Protein AF-X6LBW5-F1 (afdb_monomer_lite)

Organism: Reticulomyxa filosa (NCBI:txid46433)

pLDDT: mean 73.07, std 21.51, range [31.48, 97.31]

Sequence (150 aa):
SWSQQNFLSSKKLHKKKTQKLIPLHHLLKKLRTKRKKLSKMEEEKSKDNAKLNSKSITEQQTCFDKNWILQSNKQASIRDVICLICKQVANNPMEIDCPQHKHMDESLIVGENCLNQFLGQNPNSCPIEPHDNCLYSQSRMAKRYINELD

Foldseek 3Di:
DDDDDDDDDDDDDDDDDDDPDDDPVVVVVVVVVVVVVVVVVVPPPDDPDPDPDPPDPVPVDAADAQVVLVVPDPPVLQQLQQALQPRHGADQKKFKDDPVCPPPPHRRIHHPVSVVVCCVVPPQQDSVGRHHDIDIDGDPPSVVSVVVSD

Structure (mmCIF, N/CA/C/O backbone):
data_AF-X6LBW5-F1
#
_entry.id   AF-X6LBW5-F1
#
loop_
_atom_site.group_PDB
_atom_site.id
_atom_site.type_symbol
_atom_site.label_atom_id
_atom_site.label_alt_id
_atom_site.label_comp_id
_atom_site.label_asym_id
_atom_site.label_entity_id
_atom_site.label_seq_id
_atom_site.pdbx_PDB_ins_code
_atom_site.Cartn_x
_atom_site.Cartn_y
_atom_site.Cartn_z
_atom_site.occupancy
_atom_site.B_iso_or_equiv
_atom_site.auth_seq_id
_atom_site.auth_comp_id
_atom_site.auth_asym_id
_atom_site.auth_atom_id
_atom_site.pdbx_PDB_model_num
ATOM 1 N N . SER A 1 1 ? -76.132 37.352 64.818 1.00 41.66 1 SER A N 1
ATOM 2 C CA . SER A 1 1 ? -75.720 37.655 63.437 1.00 41.66 1 SER A CA 1
ATOM 3 C C . SER A 1 1 ? -74.796 38.857 63.504 1.00 41.66 1 SER A C 1
ATOM 5 O O . SER A 1 1 ? -75.278 39.961 63.714 1.00 41.66 1 SER A O 1
ATOM 7 N N . TRP A 1 2 ? -73.485 38.614 63.574 1.00 31.48 2 TRP A N 1
ATOM 8 C CA . TRP A 1 2 ? -72.468 39.632 63.859 1.00 31.48 2 TRP A CA 1
ATOM 9 C C . TRP A 1 2 ? -71.894 40.210 62.567 1.00 31.48 2 TRP A C 1
ATOM 11 O O . TRP A 1 2 ? -71.666 39.499 61.591 1.00 31.48 2 TRP A O 1
ATOM 21 N N . SER A 1 3 ? -71.694 41.518 62.612 1.00 36.59 3 SER A N 1
ATOM 22 C CA . SER A 1 3 ? -71.224 42.392 61.551 1.00 36.59 3 SER A CA 1
ATOM 23 C C . SER A 1 3 ? -69.695 42.396 61.406 1.00 36.59 3 SER A C 1
ATOM 25 O O . SER A 1 3 ? -68.978 42.120 62.362 1.00 36.59 3 SER A O 1
ATOM 27 N N . GLN A 1 4 ? -69.262 42.892 60.237 1.00 39.91 4 GLN A N 1
ATOM 28 C CA . GLN A 1 4 ? -67.965 43.511 59.902 1.00 39.91 4 GLN A CA 1
ATOM 29 C C . GLN A 1 4 ? -66.744 42.594 59.701 1.00 39.91 4 GLN A C 1
ATOM 31 O O . GLN A 1 4 ? -66.297 41.930 60.624 1.00 39.91 4 GLN A O 1
ATOM 36 N N . GLN A 1 5 ? -66.089 42.710 58.533 1.00 41.94 5 GLN A N 1
ATOM 37 C CA . GLN A 1 5 ? -64.801 43.422 58.413 1.00 41.94 5 GLN A CA 1
ATOM 38 C C . GLN A 1 5 ? -64.267 43.491 56.969 1.00 41.94 5 GLN A C 1
ATOM 40 O O . GLN A 1 5 ? -64.479 42.612 56.139 1.00 41.94 5 GLN A O 1
ATOM 45 N N . ASN A 1 6 ? -63.580 44.606 56.715 1.00 40.72 6 ASN A N 1
ATOM 46 C CA . ASN A 1 6 ? -62.873 45.019 55.504 1.00 40.72 6 ASN A CA 1
ATOM 47 C C . ASN A 1 6 ? -61.814 44.015 55.018 1.00 40.72 6 ASN A C 1
ATOM 49 O O . ASN A 1 6 ? -61.114 43.436 55.842 1.00 40.72 6 ASN A O 1
ATOM 53 N N . PHE A 1 7 ? -61.538 43.980 53.706 1.00 34.91 7 PHE A N 1
ATOM 54 C CA . PHE A 1 7 ? -60.169 43.737 53.230 1.00 34.91 7 PHE A CA 1
ATOM 55 C C . PHE A 1 7 ? -59.904 44.356 51.845 1.00 34.91 7 PHE A C 1
ATOM 57 O O . PHE A 1 7 ? -60.537 44.023 50.846 1.00 34.91 7 PHE A O 1
ATOM 64 N N . LEU A 1 8 ? -58.934 45.271 51.801 1.00 39.62 8 LEU A N 1
ATOM 65 C CA . LEU A 1 8 ? -58.280 45.773 50.593 1.00 39.62 8 LEU A CA 1
ATOM 66 C C . LEU A 1 8 ? -57.460 44.646 49.947 1.00 39.62 8 LEU A C 1
ATOM 68 O O . LEU A 1 8 ? -56.649 44.032 50.636 1.00 39.62 8 LEU A O 1
ATOM 72 N N . SER A 1 9 ? -57.532 44.449 48.625 1.00 35.94 9 SER A N 1
ATOM 73 C CA . SER A 1 9 ? -56.357 43.937 47.902 1.00 35.94 9 SER A CA 1
ATOM 74 C C . SER A 1 9 ? -56.357 44.226 46.397 1.00 35.94 9 SER A C 1
ATOM 76 O O . SER A 1 9 ? -57.087 43.642 45.606 1.00 35.94 9 SER A O 1
ATOM 78 N N . SER A 1 10 ? -55.466 45.150 46.040 1.00 39.28 10 SER A N 1
ATOM 79 C CA . SER A 1 10 ? -54.471 45.042 44.968 1.00 39.28 10 SER A CA 1
ATOM 80 C C . SER A 1 10 ? -54.893 44.593 43.562 1.00 39.28 10 SER A C 1
ATOM 82 O O . SER A 1 10 ? -54.870 43.419 43.203 1.00 39.28 10 SER A O 1
ATOM 84 N N . LYS A 1 11 ? -54.991 45.595 42.678 1.00 47.00 11 LYS A N 1
ATOM 85 C CA . LYS A 1 11 ? -54.637 45.472 41.257 1.00 47.00 11 LYS A CA 1
ATOM 86 C C . LYS A 1 11 ? -53.181 44.983 41.136 1.00 47.00 11 LYS A C 1
ATOM 88 O O . LYS A 1 11 ? -52.264 45.702 41.531 1.00 47.00 11 LYS A O 1
ATOM 93 N N . LYS A 1 12 ? -52.942 43.801 40.558 1.00 46.09 12 LYS A N 1
ATOM 94 C CA . LYS A 1 12 ? -51.612 43.376 40.080 1.00 46.09 12 LYS A CA 1
ATOM 95 C C . LYS A 1 12 ? -51.651 43.185 38.567 1.00 46.09 12 LYS A C 1
ATOM 97 O O . LYS A 1 12 ? -52.143 42.191 38.048 1.00 46.09 12 LYS A O 1
ATOM 102 N N . LEU A 1 13 ? -51.115 44.181 37.868 1.00 44.34 13 LEU A N 1
ATOM 103 C CA . LEU A 1 13 ? -50.839 44.158 36.438 1.00 44.34 13 LEU A CA 1
ATOM 104 C C . LEU A 1 13 ? -49.634 43.233 36.187 1.00 44.34 13 LEU A C 1
ATOM 106 O O . LEU A 1 13 ? -48.522 43.521 36.634 1.00 44.34 13 LEU A O 1
ATOM 110 N N . HIS A 1 14 ? -49.840 42.116 35.487 1.00 44.12 14 HIS A N 1
ATOM 111 C CA . HIS A 1 14 ? -48.763 41.210 35.081 1.00 44.12 14 HIS A CA 1
ATOM 112 C C . HIS A 1 14 ? -47.826 41.902 34.076 1.00 44.12 14 HIS A C 1
ATOM 114 O O . HIS A 1 14 ? -48.129 42.034 32.891 1.00 44.12 14 HIS A O 1
ATOM 120 N N . LYS A 1 15 ? -46.650 42.331 34.546 1.00 47.06 15 LYS A N 1
ATOM 121 C CA . LYS A 1 15 ? -45.573 42.877 33.710 1.00 47.06 15 LYS A CA 1
ATOM 122 C C . LYS A 1 15 ? -44.811 41.708 33.068 1.00 47.06 15 LYS A C 1
ATOM 124 O O . LYS A 1 15 ? -43.991 41.066 33.722 1.00 47.06 15 LYS A O 1
ATOM 129 N N . LYS A 1 16 ? -45.098 41.402 31.797 1.00 52.19 16 LYS A N 1
ATOM 130 C CA . LYS A 1 16 ? -44.334 40.428 30.992 1.00 52.19 16 LYS A CA 1
ATOM 131 C C . LYS A 1 16 ? -42.862 40.871 30.928 1.00 52.19 16 LYS A C 1
ATOM 133 O O . LYS A 1 16 ? -42.561 41.936 30.394 1.00 52.19 16 LYS A O 1
ATOM 138 N N . LYS A 1 17 ? -41.938 40.073 31.479 1.00 46.69 17 LYS A N 1
ATOM 139 C CA . LYS A 1 17 ? -40.487 40.262 31.299 1.00 46.69 17 LYS A CA 1
ATOM 140 C C . LYS A 1 17 ? -40.121 39.859 29.869 1.00 46.69 17 LYS A C 1
ATOM 142 O O . LYS A 1 17 ? -40.015 38.678 29.568 1.00 46.69 17 LYS A O 1
ATOM 147 N N . THR A 1 18 ? -39.912 40.834 28.993 1.00 46.94 18 THR A N 1
ATOM 148 C CA . THR A 1 18 ? -39.266 40.614 27.695 1.00 46.94 18 THR A CA 1
ATOM 149 C C . THR A 1 18 ? -37.778 40.347 27.924 1.00 46.94 18 THR A C 1
ATOM 151 O O . THR A 1 18 ? -37.061 41.223 28.416 1.00 46.94 18 THR A O 1
ATOM 154 N N . GLN A 1 19 ? -37.304 39.146 27.590 1.00 54.25 19 GLN A N 1
ATOM 155 C CA . GLN A 1 19 ? -35.871 38.861 27.502 1.00 54.25 19 GLN A CA 1
ATOM 156 C C . GLN A 1 19 ? -35.279 39.738 26.392 1.00 54.25 19 GLN A C 1
ATOM 158 O O . GLN A 1 19 ? -35.691 39.658 25.237 1.00 54.25 19 GLN A O 1
ATOM 163 N N . LYS A 1 20 ? -34.343 40.624 26.750 1.00 57.16 20 LYS A N 1
ATOM 164 C CA . LYS A 1 20 ? -33.607 41.433 25.774 1.00 57.16 20 LYS A CA 1
ATOM 165 C C . LYS A 1 20 ? -32.712 40.497 24.957 1.00 57.16 20 LYS A C 1
ATOM 167 O O . LYS A 1 20 ? -31.689 40.037 25.457 1.00 57.16 20 LYS A O 1
ATOM 172 N N . LEU A 1 21 ? -33.106 40.222 23.716 1.00 52.38 21 LEU A N 1
ATOM 173 C CA . LEU A 1 21 ? -32.264 39.566 22.717 1.00 52.38 21 LEU A CA 1
ATOM 174 C C . LEU A 1 21 ? -31.026 40.440 22.477 1.00 52.38 21 LEU A C 1
ATOM 176 O O . LEU A 1 21 ? -31.137 41.599 22.076 1.00 52.38 21 LEU A O 1
ATOM 180 N N . ILE A 1 22 ? -29.842 39.906 22.777 1.00 57.31 22 ILE A N 1
ATOM 181 C CA . ILE A 1 22 ? -28.573 40.600 22.540 1.00 57.31 22 ILE A CA 1
ATOM 182 C C . ILE A 1 22 ? -28.321 40.598 21.023 1.00 57.31 22 ILE A C 1
ATOM 184 O O . ILE A 1 22 ? -28.302 39.520 20.428 1.00 57.31 22 ILE A O 1
ATOM 188 N N . PRO A 1 23 ? -28.100 41.760 20.379 1.00 58.28 23 PRO A N 1
ATOM 189 C CA . PRO A 1 23 ? -27.861 41.821 18.940 1.00 58.28 23 PRO A CA 1
ATOM 190 C C . PRO A 1 23 ? -26.641 40.986 18.526 1.00 58.28 23 PRO A C 1
ATOM 192 O O . PRO A 1 23 ? -25.565 41.119 19.115 1.00 58.28 23 PRO A O 1
ATOM 195 N N . LEU A 1 24 ? -26.787 40.175 17.473 1.00 52.03 24 LEU A N 1
ATOM 196 C CA . LEU A 1 24 ? -25.764 39.256 16.943 1.00 52.03 24 LEU A CA 1
ATOM 197 C C . LEU A 1 24 ? -24.410 39.950 16.681 1.00 52.03 24 LEU A C 1
ATOM 199 O O . LEU A 1 24 ? -23.339 39.389 16.912 1.00 52.03 24 LEU A O 1
ATOM 203 N N . HIS A 1 25 ? -24.445 41.227 16.297 1.00 56.31 25 HIS A N 1
ATOM 204 C CA . HIS A 1 25 ? -23.260 42.057 16.088 1.00 56.31 25 HIS A CA 1
ATOM 205 C C . HIS A 1 25 ? -22.396 42.235 17.358 1.00 56.31 25 HIS A C 1
ATOM 207 O O . HIS A 1 25 ? -21.170 42.337 17.273 1.00 56.31 25 HIS A O 1
ATOM 213 N N . HIS A 1 26 ? -23.000 42.217 18.552 1.00 60.06 26 HIS A N 1
ATOM 214 C CA . HIS A 1 26 ? -22.276 42.320 19.822 1.00 60.06 26 HIS A CA 1
ATOM 215 C C . HIS A 1 26 ? -21.539 41.014 20.180 1.00 60.06 26 HIS A C 1
ATOM 217 O O . HIS A 1 26 ? -20.443 41.052 20.744 1.0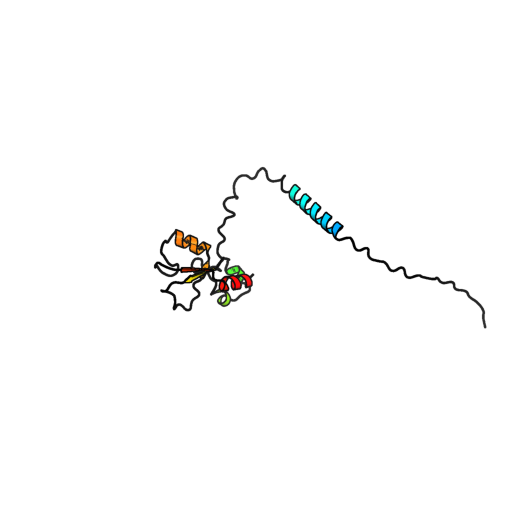0 60.06 26 HIS A O 1
ATOM 223 N N . LEU A 1 27 ? -22.091 39.859 19.788 1.00 54.28 27 LEU A N 1
ATOM 224 C CA . LEU A 1 27 ? -21.450 38.545 19.933 1.00 54.28 27 LEU A CA 1
ATOM 225 C C . LEU A 1 27 ? -20.241 38.400 18.994 1.00 54.28 27 LEU A C 1
ATOM 227 O O . LEU A 1 27 ? -19.167 37.986 19.431 1.00 54.28 27 LEU A O 1
ATOM 231 N N . LEU A 1 28 ? -20.369 38.838 17.737 1.00 55.12 28 LEU A N 1
ATOM 232 C CA . LEU A 1 28 ? -19.283 38.775 16.748 1.00 55.12 28 LEU A CA 1
ATOM 233 C C . LEU A 1 28 ? -18.083 39.663 17.122 1.00 55.12 28 LEU A C 1
ATOM 235 O O . LEU A 1 28 ? -16.931 39.249 16.965 1.00 55.12 28 LEU A O 1
ATOM 239 N N . LYS A 1 29 ? -18.325 40.852 17.695 1.00 56.66 29 LYS A N 1
ATOM 240 C CA . LYS A 1 29 ? -17.246 41.715 18.209 1.00 56.66 29 LYS A CA 1
ATOM 241 C C . LYS A 1 29 ? -16.460 41.061 19.351 1.00 56.66 29 LYS A C 1
ATOM 243 O O . LYS A 1 29 ? -15.235 41.172 19.363 1.00 56.66 29 LYS A O 1
ATOM 248 N N . LYS A 1 30 ? -17.126 40.341 20.267 1.00 58.44 30 LYS A N 1
ATOM 249 C CA . LYS A 1 30 ? -16.455 39.611 21.363 1.00 58.44 30 LYS A CA 1
ATOM 250 C C . LYS A 1 30 ? -15.561 38.477 20.857 1.00 58.44 30 LYS A C 1
ATOM 252 O O . LYS A 1 30 ? -14.474 38.275 21.391 1.00 58.44 30 LYS A O 1
ATOM 257 N N . LEU A 1 31 ? -15.983 37.753 19.819 1.00 55.81 31 LEU A N 1
ATOM 258 C CA . LEU A 1 31 ? -15.175 36.670 19.245 1.00 55.81 31 LEU A CA 1
ATOM 259 C C . LEU A 1 31 ? -13.917 37.207 18.545 1.00 55.81 31 LEU A C 1
ATOM 261 O O . LEU A 1 31 ? -12.834 36.638 18.692 1.00 55.81 31 LEU A O 1
ATOM 265 N N . ARG A 1 32 ? -14.024 38.348 17.850 1.00 55.66 32 ARG A N 1
ATOM 266 C CA . ARG A 1 32 ? -12.893 38.970 17.142 1.00 55.66 32 ARG A CA 1
ATOM 267 C C . ARG A 1 32 ? -11.823 39.519 18.094 1.00 55.66 32 ARG A C 1
ATOM 269 O O . ARG A 1 32 ? -10.634 39.365 17.825 1.00 55.66 32 ARG A O 1
ATOM 276 N N . THR A 1 33 ? -12.219 40.112 19.222 1.00 52.84 33 THR A N 1
ATOM 277 C CA . THR A 1 33 ? -11.267 40.604 20.236 1.00 52.84 33 THR A CA 1
ATOM 278 C C . THR A 1 33 ? -10.613 39.470 21.022 1.00 52.84 33 THR A C 1
ATOM 280 O O . THR A 1 33 ? -9.423 39.559 21.317 1.00 52.84 33 THR A O 1
ATOM 283 N N . LYS A 1 34 ? -11.336 38.372 21.289 1.00 53.09 34 LYS A N 1
ATOM 284 C CA . LYS A 1 34 ? -10.767 37.167 21.916 1.00 53.09 34 LYS A CA 1
ATOM 285 C C . LYS A 1 34 ? -9.683 36.530 21.035 1.00 53.09 34 LYS A C 1
ATOM 287 O O . LYS A 1 34 ? -8.615 36.205 21.541 1.00 53.09 34 LYS A O 1
ATOM 292 N N . ARG A 1 35 ? -9.907 36.454 19.714 1.00 54.75 35 ARG A N 1
ATOM 293 C CA . ARG A 1 35 ? -8.932 35.917 18.742 1.00 54.75 35 ARG A CA 1
ATOM 294 C C . ARG A 1 35 ? -7.656 36.767 18.653 1.00 54.75 35 ARG A C 1
ATOM 296 O O . ARG A 1 35 ? -6.565 36.215 18.656 1.00 54.75 35 ARG A O 1
ATOM 303 N N . LYS A 1 36 ? -7.785 38.101 18.677 1.00 52.69 36 LYS A N 1
ATOM 304 C CA . LYS A 1 36 ? -6.638 39.034 18.669 1.00 52.69 36 LYS A CA 1
ATOM 305 C C . LYS A 1 36 ? -5.829 39.020 19.976 1.00 52.69 36 LYS A C 1
ATOM 307 O O . LYS A 1 36 ? -4.664 39.399 19.979 1.00 52.69 36 LYS A O 1
ATOM 312 N N . LYS A 1 37 ? -6.443 38.616 21.095 1.00 53.53 37 LYS A N 1
ATOM 313 C CA . LYS A 1 37 ? -5.761 38.502 22.394 1.00 53.53 37 LYS A CA 1
ATOM 314 C C . LYS A 1 37 ? -4.978 37.190 22.524 1.00 53.53 37 LYS A C 1
ATOM 316 O O . LYS A 1 37 ? -3.959 37.185 23.200 1.00 53.53 37 LYS A O 1
ATOM 321 N N . LEU A 1 38 ? -5.425 36.124 21.851 1.00 48.72 38 LEU A N 1
ATOM 322 C CA . LEU A 1 38 ? -4.736 34.831 21.825 1.00 48.72 38 LEU A CA 1
ATOM 323 C C . LEU A 1 38 ? -3.463 34.887 20.964 1.00 48.72 38 LEU A C 1
ATOM 325 O O . LEU A 1 38 ? -2.407 34.486 21.430 1.00 48.72 38 LEU A O 1
ATOM 329 N N . SER A 1 39 ? -3.519 35.543 19.798 1.00 44.34 39 SER A N 1
ATOM 330 C CA . SER A 1 39 ? -2.344 35.707 18.926 1.00 44.34 39 SER A CA 1
ATOM 331 C C . SER A 1 39 ? -1.254 36.630 19.490 1.00 44.34 39 SER A C 1
ATOM 333 O O . SER A 1 39 ? -0.163 36.676 18.944 1.00 44.34 39 SER A O 1
ATOM 335 N N . LYS A 1 40 ? -1.539 37.408 20.547 1.00 44.59 40 LYS A N 1
ATOM 336 C CA . LYS A 1 40 ? -0.576 38.342 21.164 1.00 44.59 40 LYS A CA 1
ATOM 337 C C . LYS A 1 40 ? 0.158 37.740 22.375 1.00 44.59 40 LYS A C 1
ATOM 339 O O . LYS A 1 40 ? 1.053 38.376 22.910 1.00 44.59 40 LYS A O 1
ATOM 344 N N . MET A 1 41 ? -0.225 36.542 22.828 1.00 45.06 41 MET A N 1
ATOM 345 C CA . MET A 1 41 ? 0.396 35.863 23.978 1.00 45.06 41 MET A CA 1
ATOM 346 C C . MET A 1 41 ? 1.377 34.752 23.557 1.00 45.06 41 MET A C 1
ATOM 348 O O . MET A 1 41 ? 2.167 34.299 24.378 1.00 45.06 41 MET A O 1
ATOM 352 N N . GLU A 1 42 ? 1.360 34.343 22.285 1.00 45.56 42 GLU A N 1
ATOM 353 C CA . GLU A 1 42 ? 2.231 33.290 21.736 1.00 45.56 42 GLU A CA 1
ATOM 354 C C . GLU A 1 42 ? 3.610 33.813 21.277 1.00 45.56 42 GLU A C 1
ATOM 356 O O . GLU A 1 42 ? 4.504 33.019 21.009 1.00 45.56 42 GLU A O 1
ATOM 361 N N . GLU A 1 43 ? 3.824 35.134 21.238 1.00 49.53 43 GLU A N 1
ATOM 362 C CA . GLU A 1 43 ? 5.039 35.744 20.663 1.00 49.53 43 GLU A CA 1
ATOM 363 C C . GLU A 1 43 ? 6.138 36.093 21.697 1.00 49.53 43 GLU A C 1
ATOM 365 O O . GLU A 1 43 ? 7.255 36.430 21.314 1.00 49.53 43 GLU A O 1
ATOM 370 N N . GLU A 1 44 ? 5.893 35.953 23.009 1.00 47.50 44 GLU A N 1
ATOM 371 C CA . GLU A 1 44 ? 6.853 36.376 24.057 1.00 47.50 44 GLU A CA 1
ATOM 372 C C . GLU A 1 44 ? 7.309 35.279 25.043 1.00 47.50 44 GLU A C 1
ATOM 374 O O . GLU A 1 44 ? 7.771 35.586 26.142 1.00 47.50 44 GLU A O 1
ATOM 379 N N . LYS A 1 45 ? 7.250 33.984 24.689 1.00 49.72 45 LYS A N 1
ATOM 380 C CA . LYS A 1 45 ? 7.786 32.932 25.583 1.00 49.72 45 LYS A CA 1
ATOM 381 C C . LYS A 1 45 ? 8.416 31.722 24.893 1.00 49.72 45 LYS A C 1
ATOM 383 O O . LYS A 1 45 ? 8.090 30.588 25.232 1.00 49.72 45 LYS A O 1
ATOM 388 N N . SER A 1 46 ? 9.332 31.929 23.948 1.00 49.56 46 SER A N 1
ATOM 389 C CA . SER A 1 46 ? 10.202 30.847 23.438 1.00 49.56 46 SER A CA 1
ATOM 390 C C . SER A 1 46 ? 11.493 31.390 22.805 1.00 49.56 46 SER A C 1
ATOM 392 O O . SER A 1 46 ? 11.751 31.209 21.619 1.00 49.56 46 SER A O 1
ATOM 394 N N . LYS A 1 47 ? 12.307 32.096 23.592 1.00 52.25 47 LYS A N 1
ATOM 395 C CA . LYS A 1 47 ? 13.748 32.249 23.340 1.00 52.25 47 LYS A CA 1
ATOM 396 C C . LYS A 1 47 ? 14.435 31.469 24.468 1.00 52.25 47 LYS A C 1
ATOM 398 O O . LYS A 1 47 ? 14.087 31.716 25.615 1.00 52.25 47 LYS A O 1
ATOM 403 N N . ASP A 1 48 ? 15.301 30.514 24.117 1.00 47.19 48 ASP A N 1
ATOM 404 C CA . ASP A 1 48 ? 16.092 29.608 24.992 1.00 47.19 48 ASP A CA 1
ATOM 405 C C . ASP A 1 48 ? 15.685 28.124 25.079 1.00 47.19 48 ASP A C 1
ATOM 407 O O . ASP A 1 48 ? 15.827 27.464 26.104 1.00 47.19 48 ASP A O 1
ATOM 411 N N . ASN A 1 49 ? 15.296 27.537 23.949 1.00 44.44 49 ASN A N 1
ATOM 412 C CA . ASN A 1 49 ? 15.446 26.099 23.697 1.00 44.44 49 ASN A CA 1
ATOM 413 C C . ASN A 1 49 ? 15.746 25.839 22.214 1.00 44.44 49 ASN A C 1
ATOM 415 O O . ASN A 1 49 ? 15.054 25.109 21.507 1.00 44.44 49 ASN A O 1
ATOM 419 N N . ALA A 1 50 ? 16.825 26.456 21.732 1.00 49.50 50 ALA A N 1
ATOM 420 C CA . ALA A 1 50 ? 17.515 25.955 20.559 1.00 49.50 50 ALA A CA 1
ATOM 421 C C . ALA A 1 50 ? 18.231 24.649 20.936 1.00 49.50 50 ALA A C 1
ATOM 423 O O . ALA A 1 50 ? 18.996 24.625 21.899 1.00 49.50 50 ALA A O 1
ATOM 424 N N . LYS A 1 51 ? 18.029 23.625 20.094 1.00 50.56 51 LYS A N 1
ATOM 425 C CA . LYS A 1 51 ? 18.722 22.323 20.025 1.00 50.56 51 LYS A CA 1
ATOM 426 C C . LYS A 1 51 ? 17.959 21.172 20.703 1.00 50.56 51 LYS A C 1
ATOM 428 O O . LYS A 1 51 ? 17.883 21.091 21.918 1.00 50.56 51 LYS A O 1
ATOM 433 N N . LEU A 1 52 ? 17.507 20.239 19.851 1.00 46.59 52 LEU A N 1
ATOM 434 C CA . LEU A 1 52 ? 16.934 18.910 20.145 1.00 46.59 52 LEU A CA 1
ATOM 435 C C . LEU A 1 52 ? 15.399 18.816 20.288 1.00 46.59 52 LEU A C 1
ATOM 437 O O . LEU A 1 52 ? 14.916 18.405 21.328 1.00 46.59 52 LEU A O 1
ATOM 441 N N . ASN A 1 53 ? 14.642 19.143 19.229 1.00 45.16 53 ASN A N 1
ATOM 442 C CA . ASN A 1 53 ? 13.588 18.242 18.690 1.00 45.16 53 ASN A CA 1
ATOM 443 C C . ASN A 1 53 ? 12.955 18.733 17.364 1.00 45.16 53 ASN A C 1
ATOM 445 O O . ASN A 1 53 ? 11.953 18.208 16.901 1.00 45.16 53 ASN A O 1
ATOM 449 N N . SER A 1 54 ? 13.522 19.747 16.708 1.00 44.34 54 SER A N 1
ATOM 450 C CA . SER A 1 54 ? 13.046 20.243 15.409 1.00 44.34 54 SER A CA 1
ATOM 451 C C . SER A 1 54 ? 13.653 19.491 14.214 1.00 44.34 54 SER A C 1
ATOM 453 O O . SER A 1 54 ? 13.877 20.072 13.153 1.00 44.34 54 SER A O 1
ATOM 455 N N . LYS A 1 55 ? 13.933 18.190 14.371 1.00 41.88 55 LYS A N 1
ATOM 456 C CA . LYS A 1 55 ? 14.152 17.280 13.240 1.00 41.88 55 LYS A CA 1
ATOM 457 C C . LYS A 1 55 ? 12.832 16.550 12.968 1.00 41.88 55 LYS A C 1
ATOM 459 O O . LYS A 1 55 ? 12.464 15.643 13.694 1.00 41.88 55 LYS A O 1
ATOM 464 N N . SER A 1 56 ? 12.156 17.031 11.925 1.00 43.00 56 SER A N 1
ATOM 465 C CA . SER A 1 56 ? 11.065 16.410 11.163 1.00 43.00 56 SER A CA 1
ATOM 466 C C . SER A 1 56 ? 9.764 16.059 11.894 1.00 43.00 56 SER A C 1
ATOM 468 O O . SER A 1 56 ? 9.422 14.900 12.053 1.00 43.00 56 SER A O 1
ATOM 470 N N . ILE A 1 57 ? 8.923 17.070 12.125 1.00 41.00 57 ILE A N 1
ATOM 471 C CA . ILE A 1 57 ? 7.452 16.895 12.144 1.00 41.00 57 ILE A CA 1
ATOM 472 C C . ILE A 1 57 ? 6.911 16.584 10.720 1.00 41.00 57 ILE A C 1
ATOM 474 O O . ILE A 1 57 ? 5.732 16.330 10.517 1.00 41.00 57 ILE A O 1
ATOM 478 N N . THR A 1 58 ? 7.790 16.501 9.718 1.00 41.56 58 THR A N 1
ATOM 479 C CA . THR A 1 58 ? 7.578 15.724 8.489 1.00 41.56 58 THR A CA 1
ATOM 480 C C . THR A 1 58 ? 8.012 14.269 8.691 1.00 41.56 58 THR A C 1
ATOM 482 O O . THR A 1 58 ? 8.743 13.718 7.865 1.00 41.56 58 THR A O 1
ATOM 485 N N . GLU A 1 59 ? 7.614 13.642 9.799 1.00 51.19 59 GLU A N 1
ATOM 486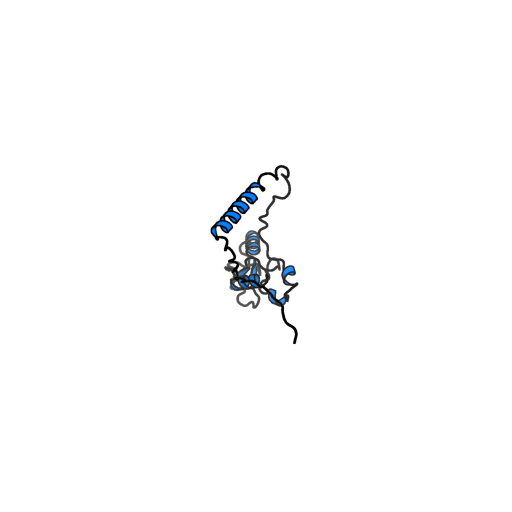 C CA . GLU A 1 59 ? 7.433 12.193 9.797 1.00 51.19 59 GLU A CA 1
ATOM 487 C C . GLU A 1 59 ? 6.439 11.939 8.668 1.00 51.19 59 GLU A C 1
ATOM 489 O O . GLU A 1 59 ? 5.265 12.289 8.775 1.00 51.19 59 GLU A O 1
ATOM 494 N N . GLN A 1 60 ? 6.947 11.497 7.517 1.00 57.09 60 GLN A N 1
ATOM 495 C CA . GLN A 1 60 ? 6.135 11.147 6.362 1.00 57.09 60 GLN A CA 1
ATOM 496 C C . GLN A 1 60 ? 5.060 10.209 6.889 1.00 57.09 60 GLN A C 1
ATOM 498 O O . GLN A 1 60 ? 5.409 9.103 7.304 1.00 57.09 60 GLN A O 1
ATOM 503 N N . GLN A 1 61 ? 3.815 10.689 6.999 1.00 63.09 61 GLN A N 1
ATOM 504 C CA . GLN A 1 61 ? 2.825 9.987 7.802 1.00 63.09 61 GLN A CA 1
ATOM 505 C C . GLN A 1 61 ? 2.762 8.540 7.338 1.00 63.09 61 GLN A C 1
ATOM 507 O O . GLN A 1 61 ? 2.497 8.236 6.172 1.00 63.09 61 GLN A O 1
ATOM 512 N N . THR A 1 62 ? 3.128 7.652 8.249 1.00 86.00 62 THR A N 1
ATOM 513 C CA . THR A 1 62 ? 3.157 6.226 7.995 1.00 86.00 62 THR A CA 1
ATOM 514 C C . THR A 1 62 ? 1.721 5.705 7.984 1.00 86.00 62 THR A C 1
ATOM 516 O O . THR A 1 62 ? 0.758 6.424 8.268 1.00 86.00 62 THR A O 1
ATOM 519 N N . CYS A 1 63 ? 1.557 4.450 7.577 1.00 94.88 63 CYS A N 1
ATOM 520 C CA . CYS A 1 63 ? 0.293 3.742 7.747 1.00 94.88 63 CYS A CA 1
ATOM 521 C C . CYS A 1 63 ? -0.141 3.761 9.224 1.00 94.88 63 CYS A C 1
ATOM 523 O O . CYS A 1 63 ? 0.703 3.757 10.120 1.00 94.88 63 CYS A O 1
ATOM 525 N N . PHE A 1 64 ? -1.447 3.765 9.477 1.00 92.12 64 PHE A N 1
ATOM 526 C CA . PHE A 1 64 ? -2.000 3.846 10.824 1.00 92.12 64 PHE A CA 1
ATOM 527 C C . PHE A 1 64 ? -1.795 2.542 11.599 1.00 92.12 64 PHE A C 1
ATOM 529 O O . PHE A 1 64 ? -1.894 1.453 11.030 1.00 92.12 64 PHE A O 1
ATOM 536 N N . ASP A 1 65 ? -1.554 2.627 12.910 1.00 90.75 65 ASP A N 1
ATOM 537 C CA . ASP A 1 65 ? -1.300 1.428 13.710 1.00 90.75 65 ASP A CA 1
ATOM 538 C C . ASP A 1 65 ? -2.524 0.498 13.773 1.00 90.75 65 ASP A C 1
ATOM 540 O O . ASP A 1 65 ? -3.513 0.818 14.406 1.00 90.75 65 ASP A O 1
ATOM 544 N N . LYS A 1 66 ? -2.484 -0.710 13.211 1.00 88.94 66 LYS A N 1
ATOM 545 C CA . LYS A 1 66 ? -3.652 -1.611 13.283 1.00 88.94 66 LYS A CA 1
ATOM 546 C C . LYS A 1 66 ? -4.158 -1.876 14.713 1.00 88.94 66 LYS A C 1
ATOM 548 O O . LYS A 1 66 ? -5.340 -2.161 14.885 1.00 88.94 66 LYS A O 1
ATOM 553 N N . ASN A 1 67 ? -3.303 -1.755 15.733 1.00 86.31 67 ASN A N 1
ATOM 554 C CA . ASN A 1 67 ? -3.672 -1.981 17.128 1.00 86.31 67 ASN A CA 1
ATOM 555 C C . ASN A 1 67 ? -4.725 -0.990 17.648 1.00 86.31 67 ASN A C 1
ATOM 557 O O . ASN A 1 67 ? -5.486 -1.371 18.537 1.00 86.31 67 ASN A O 1
ATOM 561 N N . TRP A 1 68 ? -4.813 0.236 17.109 1.00 82.81 68 TRP A N 1
ATOM 562 C CA . TRP A 1 68 ? -5.868 1.176 17.523 1.00 82.81 68 TRP A CA 1
ATOM 563 C C . TRP A 1 68 ? -7.253 0.719 17.046 1.00 82.81 68 TRP A C 1
ATOM 565 O O . TRP A 1 68 ? -8.233 0.906 17.758 1.00 82.81 68 TRP A O 1
ATOM 575 N N . ILE A 1 69 ? -7.331 0.025 15.903 1.00 79.69 69 ILE A N 1
ATOM 576 C CA . ILE A 1 69 ? -8.601 -0.444 15.323 1.00 79.69 69 ILE A CA 1
ATOM 577 C C . ILE A 1 69 ? -9.069 -1.761 15.948 1.00 79.69 69 ILE A C 1
ATOM 579 O O . ILE A 1 69 ? -10.268 -1.969 16.148 1.00 79.69 69 ILE A O 1
ATOM 583 N N . LEU A 1 70 ? -8.135 -2.656 16.283 1.00 77.50 70 LEU A N 1
ATOM 584 C CA . LEU A 1 70 ? -8.448 -3.994 16.808 1.00 77.50 70 LEU A CA 1
ATOM 585 C C . LEU A 1 70 ? -9.116 -3.988 18.187 1.00 77.50 70 LEU A C 1
ATOM 587 O O . LEU A 1 70 ? -9.687 -4.998 18.589 1.00 77.50 70 LEU A O 1
ATOM 591 N N . GLN A 1 71 ? -9.081 -2.863 18.903 1.00 76.12 71 GLN A N 1
ATOM 592 C CA . GLN A 1 71 ? -9.797 -2.710 20.171 1.00 76.12 71 GLN A CA 1
ATOM 593 C C . GLN A 1 71 ? -11.319 -2.663 19.980 1.00 76.12 71 GLN A C 1
ATOM 595 O O . GLN A 1 71 ? -12.061 -3.085 20.866 1.00 76.12 71 GLN A O 1
ATOM 600 N N . SER A 1 72 ? -11.789 -2.179 18.827 1.00 76.38 72 SER A N 1
ATOM 601 C CA . SER A 1 72 ? -13.216 -1.973 18.543 1.00 76.38 72 SER A CA 1
ATOM 602 C C . SER A 1 72 ? -13.727 -2.796 17.358 1.00 76.38 72 SER A C 1
ATOM 604 O O . SER A 1 72 ? -14.936 -2.906 17.168 1.00 76.38 72 SER A O 1
ATOM 606 N N . ASN A 1 73 ? -12.832 -3.414 16.582 1.00 77.06 73 ASN A N 1
ATOM 607 C CA . ASN A 1 73 ? -13.159 -4.117 15.344 1.00 77.06 73 ASN A CA 1
ATOM 608 C C . ASN A 1 73 ? -12.503 -5.502 15.270 1.00 77.06 73 ASN A C 1
ATOM 610 O O . ASN A 1 73 ? -11.461 -5.764 15.868 1.00 77.06 73 ASN A O 1
ATOM 614 N N . LYS A 1 74 ? -13.093 -6.407 14.481 1.00 76.88 74 LYS A N 1
ATOM 615 C CA . LYS A 1 74 ? -12.508 -7.732 14.226 1.00 76.88 74 LYS A CA 1
ATOM 616 C C . LYS A 1 74 ? -11.350 -7.605 13.234 1.00 76.88 74 LYS A C 1
ATOM 618 O O . LYS A 1 74 ? -11.477 -6.920 12.233 1.00 76.88 74 LYS A O 1
ATOM 623 N N . GLN A 1 75 ? -10.272 -8.370 13.409 1.00 74.06 75 GLN A N 1
ATOM 624 C CA . GLN A 1 75 ? -9.151 -8.397 12.450 1.00 74.06 75 GLN A CA 1
ATOM 625 C C . GLN A 1 75 ? -9.594 -8.669 11.000 1.00 74.06 75 GLN A C 1
ATOM 627 O O . GLN A 1 75 ? -9.031 -8.105 10.064 1.00 74.06 75 GLN A O 1
ATOM 632 N N . ALA A 1 76 ? -10.615 -9.511 10.818 1.00 76.81 76 ALA A N 1
ATOM 633 C CA . ALA A 1 76 ? -11.177 -9.814 9.506 1.00 76.81 76 ALA A CA 1
ATOM 634 C C . ALA A 1 76 ? -11.798 -8.588 8.819 1.00 76.81 76 ALA A C 1
ATOM 636 O O . ALA A 1 76 ? -11.780 -8.532 7.597 1.00 76.81 76 ALA A O 1
ATOM 637 N N . SER A 1 77 ? -12.305 -7.603 9.571 1.00 78.44 77 SER A N 1
ATOM 638 C CA . SER A 1 77 ? -12.914 -6.416 8.971 1.00 78.44 77 SER A CA 1
ATOM 639 C C . SER A 1 77 ? -11.866 -5.485 8.365 1.00 78.44 77 SER A C 1
ATOM 641 O O . SER A 1 77 ? -12.164 -4.797 7.403 1.00 78.44 77 SER A O 1
ATOM 643 N N . ILE A 1 78 ? -10.627 -5.470 8.858 1.00 88.19 78 ILE A N 1
ATOM 644 C CA . ILE A 1 78 ? -9.591 -4.561 8.338 1.00 88.19 78 ILE A CA 1
ATOM 645 C C . ILE A 1 78 ? -8.633 -5.210 7.340 1.00 88.19 78 ILE A C 1
ATOM 647 O O . ILE A 1 78 ? -7.755 -4.516 6.834 1.00 88.19 78 ILE A O 1
ATOM 651 N N . ARG A 1 79 ? -8.768 -6.518 7.063 1.00 88.56 79 ARG A N 1
ATOM 652 C CA . ARG A 1 79 ? -7.823 -7.277 6.221 1.00 88.56 79 ARG A CA 1
ATOM 653 C C . ARG A 1 79 ? -7.604 -6.607 4.865 1.00 88.56 79 ARG A C 1
ATOM 655 O O . ARG A 1 79 ? -6.460 -6.482 4.440 1.00 88.56 79 ARG A O 1
ATOM 662 N N . ASP A 1 80 ? -8.677 -6.114 4.259 1.00 91.19 80 ASP A N 1
ATOM 663 C CA . ASP A 1 80 ? -8.656 -5.574 2.898 1.00 91.19 80 ASP A CA 1
ATOM 664 C C . ASP A 1 80 ? -8.046 -4.173 2.800 1.00 91.19 80 ASP A C 1
ATOM 666 O O . ASP A 1 80 ? -7.885 -3.645 1.704 1.00 91.19 80 ASP A O 1
ATOM 670 N N . VAL A 1 81 ? -7.682 -3.567 3.932 1.00 94.06 81 VAL A N 1
ATOM 671 C CA . VAL A 1 81 ? -7.027 -2.253 3.992 1.00 94.06 81 VAL A CA 1
ATOM 672 C C . VAL A 1 81 ? -5.678 -2.293 4.708 1.00 94.06 81 VAL A C 1
ATOM 674 O O . VAL A 1 81 ? -5.110 -1.249 5.034 1.00 94.06 81 VAL A O 1
ATOM 677 N N . ILE A 1 82 ? -5.133 -3.489 4.943 1.00 94.19 82 ILE A N 1
ATOM 678 C CA . ILE A 1 82 ? -3.771 -3.643 5.451 1.00 94.19 82 ILE A CA 1
ATOM 679 C C . ILE A 1 82 ? -2.774 -3.379 4.323 1.00 94.19 82 ILE A C 1
ATOM 681 O O . ILE A 1 82 ? -2.814 -4.005 3.272 1.00 94.19 82 ILE A O 1
ATOM 685 N N . CYS A 1 83 ? -1.826 -2.481 4.576 1.00 95.88 83 CYS A N 1
ATOM 686 C CA . CYS A 1 83 ? -0.701 -2.222 3.693 1.00 95.88 83 CYS A CA 1
ATOM 687 C C . CYS A 1 83 ? 0.187 -3.470 3.567 1.00 95.88 83 CYS A C 1
ATOM 689 O O . CYS A 1 83 ? 0.740 -3.950 4.563 1.00 95.88 83 CYS A O 1
ATOM 691 N N . LEU A 1 84 ? 0.400 -3.950 2.340 1.00 94.88 84 LEU A N 1
ATOM 692 C CA . LEU A 1 84 ? 1.240 -5.120 2.068 1.00 94.88 84 LEU A CA 1
ATOM 693 C C . LEU A 1 84 ? 2.710 -4.930 2.473 1.00 94.88 84 LEU A C 1
ATOM 695 O O . LEU A 1 84 ? 3.368 -5.919 2.788 1.00 94.88 84 LEU A O 1
ATOM 699 N N . ILE A 1 85 ? 3.212 -3.694 2.520 1.00 94.94 85 ILE A N 1
ATOM 700 C CA . ILE A 1 85 ? 4.621 -3.400 2.821 1.00 94.94 85 ILE A CA 1
ATOM 701 C C . ILE A 1 85 ? 4.870 -3.409 4.334 1.00 94.94 85 ILE A C 1
ATOM 703 O O . ILE A 1 85 ? 5.685 -4.180 4.829 1.00 94.94 85 ILE A O 1
ATOM 707 N N . CYS A 1 86 ? 4.154 -2.572 5.090 1.00 95.31 86 CYS A N 1
ATOM 708 C CA . CYS A 1 86 ? 4.413 -2.388 6.524 1.00 95.31 86 CYS A CA 1
ATOM 709 C C . CYS A 1 86 ? 3.471 -3.179 7.444 1.00 95.31 86 CYS A C 1
ATOM 711 O O . CYS A 1 86 ? 3.667 -3.174 8.655 1.00 95.31 86 CYS A O 1
ATOM 713 N N . LYS A 1 87 ? 2.454 -3.857 6.893 1.00 94.12 87 LYS A N 1
ATOM 714 C CA . LYS A 1 87 ? 1.481 -4.699 7.621 1.00 94.12 87 LYS A CA 1
ATOM 715 C C . LYS A 1 87 ? 0.622 -3.960 8.662 1.00 94.12 87 LYS A C 1
ATOM 717 O O . LYS A 1 87 ? 0.055 -4.594 9.560 1.00 94.12 87 LYS A O 1
ATOM 722 N N . GLN A 1 88 ? 0.500 -2.644 8.496 1.00 94.25 88 GLN A N 1
ATOM 723 C CA . GLN A 1 88 ? -0.357 -1.727 9.255 1.00 94.25 88 GLN A CA 1
ATOM 724 C C . GLN A 1 88 ? -1.543 -1.260 8.386 1.00 94.25 88 GLN A C 1
ATOM 726 O O . GLN A 1 88 ? -1.626 -1.634 7.220 1.00 94.25 88 GLN A O 1
ATOM 731 N N . VAL A 1 89 ? -2.473 -0.461 8.915 1.00 94.25 89 VAL A N 1
ATOM 732 C CA . VAL A 1 89 ? -3.651 0.007 8.155 1.00 94.25 89 VAL A CA 1
ATOM 733 C C . VAL A 1 89 ? -3.227 1.107 7.189 1.00 94.25 89 VAL A C 1
ATOM 735 O O . VAL A 1 89 ? -2.630 2.099 7.601 1.00 94.25 89 VAL A O 1
ATOM 738 N N . ALA A 1 90 ? -3.498 0.938 5.898 1.00 95.81 90 ALA A N 1
ATOM 739 C CA . ALA A 1 90 ? -2.980 1.822 4.865 1.00 95.81 90 ALA A CA 1
ATOM 740 C C . ALA A 1 90 ? -3.433 3.279 5.067 1.00 95.81 90 ALA A C 1
ATOM 742 O O . ALA A 1 90 ? -4.621 3.577 5.122 1.00 95.81 90 ALA A O 1
ATOM 743 N N . ASN A 1 91 ? -2.473 4.203 5.135 1.00 95.06 91 ASN A N 1
ATOM 744 C CA . ASN A 1 91 ? -2.748 5.635 5.046 1.00 95.06 91 ASN A CA 1
ATOM 745 C C . ASN A 1 91 ? -2.613 6.069 3.585 1.00 95.06 91 ASN A C 1
ATOM 747 O O . ASN A 1 91 ? -1.631 5.721 2.927 1.00 95.06 91 ASN A O 1
ATOM 751 N N . ASN A 1 92 ? -3.617 6.794 3.091 1.00 95.62 92 ASN A N 1
ATOM 752 C CA . ASN A 1 92 ? -3.815 7.088 1.675 1.00 95.62 92 ASN A CA 1
ATOM 753 C C . ASN A 1 92 ? -3.647 5.827 0.792 1.00 95.62 92 ASN A C 1
ATOM 755 O O . ASN A 1 92 ? -2.627 5.675 0.117 1.00 95.62 92 ASN A O 1
ATOM 759 N N . PRO A 1 93 ? -4.605 4.883 0.849 1.00 96.50 93 PRO A N 1
ATOM 760 C CA . PRO A 1 93 ? -4.457 3.572 0.230 1.00 96.50 93 PRO A CA 1
ATOM 761 C C . PRO A 1 93 ? -4.365 3.662 -1.296 1.00 96.50 93 PRO A C 1
ATOM 763 O O . PRO A 1 93 ? -5.195 4.292 -1.961 1.00 96.50 93 PRO A O 1
ATOM 766 N N . MET A 1 94 ? -3.373 2.964 -1.831 1.00 96.56 94 MET A N 1
ATOM 767 C CA . MET A 1 94 ? -3.126 2.735 -3.245 1.00 96.56 94 MET A CA 1
ATOM 768 C C . MET A 1 94 ? -3.355 1.256 -3.545 1.00 96.56 94 MET A C 1
ATOM 770 O O . MET A 1 94 ? -2.922 0.390 -2.788 1.00 96.56 94 MET A O 1
ATOM 774 N N . GLU A 1 95 ? -4.037 0.986 -4.644 1.00 95.38 95 GLU A N 1
ATOM 775 C CA . GLU A 1 95 ? -4.276 -0.341 -5.191 1.00 95.38 95 GLU A CA 1
ATOM 776 C C . GLU A 1 95 ? -3.225 -0.646 -6.250 1.00 95.38 95 GLU A C 1
ATOM 778 O O . GLU A 1 95 ? -2.907 0.204 -7.091 1.00 95.38 95 GLU A O 1
ATOM 783 N N . ILE A 1 96 ? -2.667 -1.847 -6.161 1.00 94.38 96 ILE A N 1
ATOM 784 C CA . ILE A 1 96 ? -1.716 -2.387 -7.121 1.00 94.38 96 ILE A CA 1
ATOM 785 C C . ILE A 1 96 ? -2.515 -3.066 -8.235 1.00 94.38 96 ILE A C 1
ATOM 787 O O . ILE A 1 96 ? -3.222 -4.039 -7.988 1.00 94.38 96 ILE A O 1
ATOM 791 N N . ASP A 1 97 ? -2.367 -2.574 -9.460 1.00 89.62 97 ASP A N 1
ATOM 792 C CA . ASP A 1 97 ? -2.946 -3.170 -10.660 1.00 89.62 97 ASP A CA 1
ATOM 793 C C . ASP A 1 97 ? -1.810 -3.680 -11.546 1.00 89.62 97 ASP A C 1
ATOM 795 O O . ASP A 1 97 ? -1.118 -2.910 -12.223 1.00 89.62 97 ASP A O 1
ATOM 799 N N . CYS A 1 98 ? -1.578 -4.993 -11.497 1.00 90.19 98 CYS A N 1
ATOM 800 C CA . CYS A 1 98 ? -0.634 -5.642 -12.392 1.00 90.19 98 CYS A CA 1
ATOM 801 C C . CYS A 1 98 ? -1.267 -6.886 -13.036 1.00 90.19 98 CYS A C 1
ATOM 803 O O . CYS A 1 98 ? -1.921 -7.670 -12.339 1.00 90.19 98 CYS A O 1
ATOM 805 N N . PRO A 1 99 ? -1.042 -7.130 -14.343 1.00 89.25 99 PRO A N 1
ATOM 806 C CA . PRO A 1 99 ? -1.580 -8.300 -15.040 1.00 89.25 99 PRO A CA 1
ATOM 807 C C . PRO A 1 99 ? -1.242 -9.640 -14.372 1.00 89.25 99 PRO A C 1
ATOM 809 O O . PRO A 1 99 ? -2.061 -10.556 -14.396 1.00 89.25 99 PRO A O 1
ATOM 812 N N . GLN A 1 100 ? -0.064 -9.730 -13.747 1.00 91.38 100 GLN A N 1
ATOM 813 C CA . GLN A 1 100 ? 0.449 -10.896 -13.023 1.00 91.38 100 GLN A CA 1
ATOM 814 C C . GLN A 1 100 ? -0.442 -11.283 -11.833 1.00 91.38 100 GLN A C 1
ATOM 816 O O . GLN A 1 100 ? -0.582 -12.462 -11.523 1.00 91.38 100 GLN A O 1
ATOM 821 N N . HIS A 1 101 ? -1.107 -10.303 -11.215 1.00 88.94 101 HIS A N 1
ATOM 822 C CA . HIS A 1 101 ? -1.890 -10.486 -9.992 1.00 88.94 101 HIS A CA 1
ATOM 823 C C . HIS A 1 101 ? -3.399 -10.311 -10.200 1.00 88.94 101 HIS A C 1
ATOM 825 O O . HIS A 1 101 ? -4.160 -10.298 -9.237 1.00 88.94 101 HIS A O 1
ATOM 831 N N . LYS A 1 102 ? -3.866 -10.236 -11.454 1.00 85.25 102 LYS A N 1
ATOM 832 C CA . LYS A 1 102 ? -5.284 -10.016 -11.794 1.00 85.25 102 LYS A CA 1
ATOM 833 C C . LYS A 1 102 ? -6.238 -11.084 -11.236 1.00 85.25 102 LYS A C 1
ATOM 835 O O . LYS A 1 102 ? -7.428 -10.827 -11.086 1.00 85.25 102 LYS A O 1
ATOM 840 N N . HIS A 1 103 ? -5.728 -12.286 -10.982 1.00 85.25 103 HIS A N 1
ATOM 841 C CA . HIS A 1 103 ? -6.503 -13.428 -10.488 1.00 85.25 103 HIS A CA 1
ATOM 842 C C . HIS A 1 103 ? -6.312 -13.691 -8.990 1.00 85.25 103 HIS A C 1
ATOM 844 O O . HIS A 1 103 ? -6.770 -14.719 -8.499 1.00 85.25 103 HIS A O 1
ATOM 850 N N . MET A 1 104 ? -5.619 -12.807 -8.268 1.00 84.81 104 MET A N 1
ATOM 851 C CA . MET A 1 104 ? -5.559 -12.909 -6.816 1.00 84.81 104 MET A CA 1
ATOM 852 C C . MET A 1 104 ? -6.866 -12.386 -6.225 1.00 84.81 104 MET A C 1
ATOM 854 O O . MET A 1 104 ? -7.244 -11.243 -6.455 1.00 84.81 104 MET A O 1
ATOM 858 N N . ASP A 1 105 ? -7.524 -13.215 -5.416 1.00 78.00 105 ASP A N 1
ATOM 859 C CA . ASP A 1 105 ? -8.717 -12.820 -4.6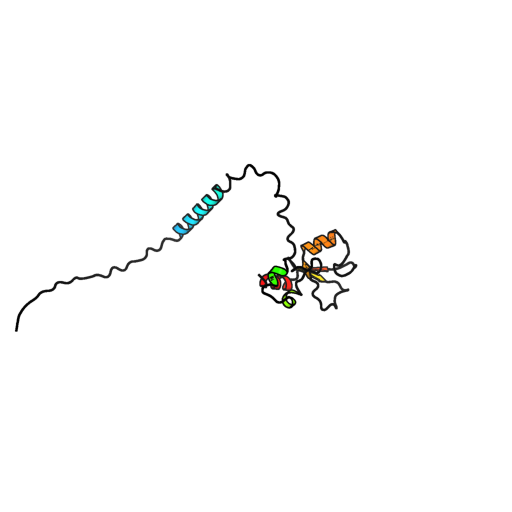55 1.00 78.00 105 ASP A CA 1
ATOM 860 C C . ASP A 1 105 ? -8.375 -11.920 -3.446 1.00 78.00 105 ASP A C 1
ATOM 862 O O . ASP A 1 105 ? -9.253 -11.536 -2.673 1.00 78.00 105 ASP A O 1
ATOM 866 N N . GLU A 1 106 ? -7.092 -11.606 -3.237 1.00 81.56 106 GLU A N 1
ATOM 867 C CA . GLU A 1 106 ? -6.617 -10.807 -2.111 1.00 81.56 106 GLU A CA 1
ATOM 868 C C . GLU A 1 106 ? -6.542 -9.317 -2.454 1.00 81.56 106 GLU A C 1
ATOM 870 O O . GLU A 1 106 ? -6.135 -8.925 -3.545 1.00 81.56 106 GLU A O 1
ATOM 875 N N . SER A 1 107 ? -6.878 -8.473 -1.478 1.00 85.25 107 SER A N 1
ATOM 876 C CA . SER A 1 107 ? -6.752 -7.022 -1.607 1.00 85.25 107 SER A CA 1
ATOM 877 C C . SER A 1 107 ? -5.284 -6.603 -1.740 1.00 85.25 107 SER A C 1
ATOM 879 O O . SER A 1 107 ? -4.484 -6.786 -0.815 1.00 85.25 107 SER A O 1
ATOM 881 N N . LEU A 1 108 ? -4.923 -6.002 -2.876 1.00 93.88 108 LEU A N 1
ATOM 882 C CA . LEU A 1 108 ? -3.556 -5.567 -3.167 1.00 93.88 108 LEU A CA 1
ATOM 883 C C . LEU A 1 108 ? -3.348 -4.099 -2.784 1.00 93.88 108 LEU A C 1
ATOM 885 O O . LEU A 1 108 ? -3.092 -3.239 -3.628 1.00 93.88 108 LEU A O 1
ATOM 889 N N . ILE A 1 109 ? -3.493 -3.805 -1.491 1.00 95.94 109 ILE A N 1
ATOM 890 C CA . ILE A 1 109 ? -3.450 -2.439 -0.960 1.00 95.94 109 ILE A CA 1
ATOM 891 C C . ILE A 1 109 ? -2.095 -2.116 -0.325 1.00 95.94 109 ILE A C 1
ATOM 893 O O . ILE A 1 109 ? -1.533 -2.869 0.470 1.00 95.94 109 ILE A O 1
ATOM 897 N N . VAL A 1 110 ? -1.578 -0.927 -0.625 1.00 96.69 110 VAL A N 1
ATOM 898 C CA . VAL A 1 110 ? -0.384 -0.340 -0.005 1.00 96.69 110 VAL A CA 1
ATOM 899 C C . VAL A 1 110 ? -0.657 1.104 0.401 1.00 96.69 110 VAL A C 1
ATOM 901 O O . VAL A 1 110 ? -1.470 1.788 -0.207 1.00 96.69 110 VAL A O 1
ATOM 904 N N . GLY A 1 111 ? 0.006 1.600 1.443 1.00 97.31 111 GLY A N 1
ATOM 905 C CA . GLY A 1 111 ? -0.019 3.034 1.740 1.00 97.31 111 GLY A CA 1
ATOM 906 C C . GLY A 1 111 ? 0.849 3.803 0.747 1.00 97.31 111 GLY A C 1
ATOM 907 O O . GLY A 1 111 ? 1.953 3.353 0.440 1.00 97.31 111 GLY A O 1
ATOM 908 N N . GLU A 1 112 ? 0.394 4.968 0.283 1.00 96.56 112 GLU A N 1
ATOM 909 C CA . GLU A 1 112 ? 1.112 5.783 -0.712 1.00 96.56 112 GLU A CA 1
ATOM 910 C C . GLU A 1 112 ? 2.560 6.077 -0.298 1.00 96.56 112 GLU A C 1
ATOM 912 O O . GLU A 1 112 ? 3.489 5.891 -1.082 1.00 96.56 112 GLU A O 1
ATOM 917 N N . ASN A 1 113 ? 2.780 6.481 0.956 1.00 96.12 113 ASN A N 1
ATOM 918 C CA . ASN A 1 113 ? 4.131 6.767 1.435 1.00 96.12 113 ASN A CA 1
ATOM 919 C C . ASN A 1 113 ? 5.018 5.507 1.453 1.00 96.12 113 ASN A C 1
ATOM 921 O O . ASN A 1 113 ? 6.176 5.561 1.046 1.00 96.12 113 ASN A O 1
ATOM 925 N N . CYS A 1 114 ? 4.467 4.359 1.865 1.00 96.31 114 CYS A N 1
ATOM 926 C CA . CYS A 1 114 ? 5.192 3.088 1.833 1.00 96.31 114 CYS A CA 1
ATOM 927 C C . CYS A 1 114 ? 5.557 2.693 0.398 1.00 96.31 114 CYS A C 1
ATOM 929 O O . CYS A 1 114 ? 6.677 2.250 0.158 1.00 96.31 114 CYS A O 1
ATOM 931 N N . LEU A 1 115 ? 4.638 2.889 -0.550 1.00 95.12 115 LEU A N 1
ATOM 932 C CA . LEU A 1 115 ? 4.871 2.614 -1.962 1.00 95.12 115 LEU A CA 1
ATOM 933 C C . LEU A 1 115 ? 5.983 3.506 -2.530 1.00 95.12 115 LEU A C 1
ATOM 935 O O . LEU A 1 115 ? 6.920 2.998 -3.137 1.00 95.12 115 LEU A O 1
ATOM 939 N N . ASN A 1 116 ? 5.930 4.816 -2.278 1.00 94.25 116 ASN A N 1
ATOM 940 C CA 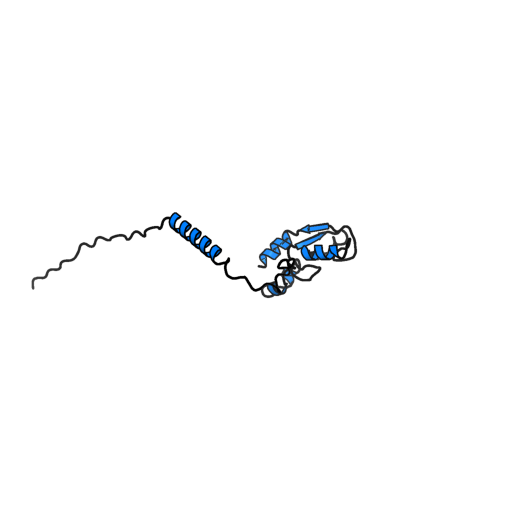. ASN A 1 116 ? 6.943 5.758 -2.757 1.00 94.25 116 ASN A CA 1
ATOM 941 C C . ASN A 1 116 ? 8.342 5.430 -2.214 1.00 94.25 116 ASN A C 1
ATOM 943 O O . ASN A 1 116 ? 9.322 5.463 -2.957 1.00 94.25 116 ASN A O 1
ATOM 947 N N . GLN A 1 117 ? 8.442 5.071 -0.930 1.00 94.88 117 GLN A N 1
ATOM 948 C CA . GLN A 1 117 ? 9.702 4.628 -0.328 1.00 94.88 117 GLN A CA 1
ATOM 949 C C . GLN A 1 117 ? 10.201 3.315 -0.947 1.00 94.88 117 GLN A C 1
ATOM 951 O O . GLN A 1 117 ? 11.385 3.204 -1.267 1.00 94.88 117 GLN A O 1
ATOM 956 N N . PHE A 1 118 ? 9.306 2.342 -1.150 1.00 94.81 118 PHE A N 1
ATOM 957 C CA . PHE A 1 118 ? 9.646 1.054 -1.751 1.00 94.81 118 PHE A CA 1
ATOM 958 C C . PHE A 1 118 ? 10.185 1.217 -3.174 1.00 94.81 118 PHE A C 1
ATOM 960 O O . PHE A 1 118 ? 11.258 0.696 -3.466 1.00 94.81 118 PHE A O 1
ATOM 967 N N . LEU A 1 119 ? 9.495 1.981 -4.026 1.00 92.94 119 LEU A N 1
ATOM 968 C CA . LEU A 1 119 ? 9.900 2.224 -5.415 1.00 92.94 119 LEU A CA 1
ATOM 969 C C . LEU A 1 119 ? 11.208 3.019 -5.513 1.00 92.94 119 LEU A C 1
ATOM 971 O O . LEU A 1 119 ? 11.996 2.794 -6.428 1.00 92.94 119 LEU A O 1
ATOM 975 N N . GLY A 1 120 ? 11.471 3.917 -4.556 1.00 93.31 120 GLY A N 1
ATOM 976 C CA . GLY A 1 120 ? 12.738 4.646 -4.481 1.00 93.31 120 GLY A CA 1
ATOM 977 C C . GLY A 1 120 ? 13.946 3.751 -4.175 1.00 93.31 120 GLY A C 1
ATOM 978 O O . GLY A 1 120 ? 15.057 4.065 -4.594 1.00 93.31 120 GLY A O 1
ATOM 979 N N . GLN A 1 121 ? 13.739 2.639 -3.463 1.00 92.69 121 GLN A N 1
ATOM 980 C CA . GLN A 1 121 ? 14.785 1.662 -3.128 1.00 92.69 121 GLN A CA 1
ATOM 981 C C . GLN A 1 121 ? 14.837 0.483 -4.109 1.00 92.69 121 GLN A C 1
ATOM 983 O O . GLN A 1 121 ? 15.898 -0.101 -4.311 1.00 92.69 121 GLN A O 1
ATOM 988 N N . ASN A 1 122 ? 13.700 0.144 -4.717 1.00 91.38 122 ASN A N 1
ATOM 989 C CA . ASN A 1 122 ? 13.501 -1.014 -5.583 1.00 91.38 122 ASN A CA 1
ATOM 990 C C . ASN A 1 122 ? 12.848 -0.550 -6.895 1.00 91.38 122 ASN A C 1
ATOM 992 O O . ASN A 1 122 ? 11.644 -0.748 -7.093 1.00 91.38 122 ASN A O 1
ATOM 996 N N . PRO A 1 123 ? 13.606 0.114 -7.786 1.00 87.25 123 PRO A N 1
ATOM 997 C CA . PRO A 1 123 ? 13.062 0.554 -9.061 1.00 87.25 123 PRO A CA 1
ATOM 998 C C . PRO A 1 123 ? 12.588 -0.655 -9.876 1.00 87.25 123 PRO A C 1
ATOM 1000 O O . PRO A 1 123 ? 13.220 -1.709 -9.857 1.00 87.25 123 PRO A O 1
ATOM 1003 N N . ASN A 1 124 ? 11.492 -0.485 -10.619 1.00 84.44 124 ASN A N 1
ATOM 1004 C CA . ASN A 1 124 ? 10.911 -1.513 -11.495 1.00 84.44 124 ASN A CA 1
ATOM 1005 C C . ASN A 1 124 ? 10.556 -2.833 -10.786 1.00 84.44 124 ASN A C 1
ATOM 1007 O O . ASN A 1 124 ? 10.659 -3.898 -11.388 1.00 84.44 124 ASN A O 1
ATOM 1011 N N . SER A 1 125 ? 10.157 -2.763 -9.515 1.00 91.50 125 SER A N 1
ATOM 1012 C CA . SER A 1 125 ? 9.719 -3.923 -8.740 1.00 91.50 125 SER A CA 1
ATOM 1013 C C . SER A 1 125 ? 8.299 -3.724 -8.215 1.00 91.50 125 SER A C 1
ATOM 1015 O O . SER A 1 125 ? 7.924 -2.612 -7.826 1.00 91.50 125 SER A O 1
ATOM 1017 N N . CYS A 1 126 ? 7.515 -4.801 -8.173 1.00 93.94 126 CYS A N 1
ATOM 1018 C CA . CYS A 1 126 ? 6.223 -4.832 -7.502 1.00 93.94 126 CYS A CA 1
ATOM 1019 C C . CYS A 1 126 ? 6.413 -5.207 -6.020 1.00 93.94 126 CYS A C 1
ATOM 1021 O O . CYS A 1 126 ? 7.240 -6.063 -5.702 1.00 93.94 126 CYS A O 1
ATOM 1023 N N . PRO A 1 127 ? 5.640 -4.618 -5.087 1.00 92.94 127 PRO A N 1
ATOM 1024 C CA . PRO A 1 127 ? 5.660 -5.006 -3.674 1.00 92.94 127 PRO A CA 1
ATOM 1025 C C . PRO A 1 127 ? 5.310 -6.475 -3.377 1.00 92.94 127 PRO A C 1
ATOM 1027 O O . PRO A 1 127 ? 5.504 -6.911 -2.243 1.00 92.94 127 PRO A O 1
ATOM 1030 N N . ILE A 1 128 ? 4.755 -7.211 -4.347 1.00 92.06 128 ILE A N 1
ATOM 1031 C CA . ILE A 1 128 ? 4.350 -8.618 -4.206 1.00 92.06 128 ILE A CA 1
ATOM 1032 C C . ILE A 1 128 ? 5.472 -9.543 -4.686 1.00 92.06 128 ILE A C 1
ATOM 1034 O O . ILE A 1 128 ? 5.950 -10.378 -3.920 1.00 92.06 128 ILE A O 1
ATOM 1038 N N . GLU A 1 129 ? 5.925 -9.364 -5.929 1.00 89.94 129 GLU A N 1
ATOM 1039 C CA . GLU A 1 129 ? 7.008 -10.142 -6.531 1.00 89.94 129 GLU A CA 1
ATOM 1040 C C . GLU A 1 129 ? 7.802 -9.306 -7.561 1.00 89.94 129 GLU A C 1
ATOM 1042 O O . GLU A 1 129 ? 7.285 -8.317 -8.080 1.00 89.94 129 GLU A O 1
ATOM 1047 N N . PRO A 1 130 ? 9.060 -9.654 -7.887 1.00 90.00 130 PRO A N 1
ATOM 1048 C CA . PRO A 1 130 ? 9.868 -8.854 -8.805 1.00 90.00 130 PRO A CA 1
ATOM 1049 C C . PRO A 1 130 ? 9.351 -8.906 -10.250 1.00 90.00 130 PRO A C 1
ATOM 1051 O O . PRO A 1 130 ? 9.592 -9.866 -10.979 1.00 90.00 130 PRO A O 1
ATOM 1054 N N . HIS A 1 131 ? 8.690 -7.838 -10.685 1.00 91.00 131 HIS A N 1
ATOM 1055 C CA . HIS A 1 131 ? 8.384 -7.562 -12.084 1.00 91.00 131 HIS A CA 1
ATOM 1056 C C . HIS A 1 131 ? 8.136 -6.061 -12.291 1.00 91.00 131 HIS A C 1
ATOM 1058 O O . HIS A 1 131 ? 7.927 -5.309 -11.335 1.00 91.00 131 HIS A O 1
ATOM 1064 N N . ASP A 1 132 ? 8.139 -5.631 -13.550 1.00 88.50 132 ASP A N 1
ATOM 1065 C CA . ASP A 1 132 ? 7.955 -4.238 -13.940 1.00 88.50 132 ASP A CA 1
ATOM 1066 C C . ASP A 1 132 ? 6.508 -3.929 -14.372 1.00 88.50 132 ASP A C 1
ATOM 1068 O O . ASP A 1 132 ? 5.606 -4.768 -14.272 1.00 88.50 132 ASP A O 1
ATOM 1072 N N . ASN A 1 133 ? 6.288 -2.687 -14.823 1.00 87.00 133 ASN A N 1
ATOM 1073 C CA . ASN A 1 133 ? 5.045 -2.210 -15.441 1.00 87.00 133 ASN A CA 1
ATOM 1074 C C . ASN A 1 133 ? 3.773 -2.344 -14.584 1.00 87.00 133 ASN A C 1
ATOM 1076 O O . ASN A 1 133 ? 2.667 -2.420 -15.118 1.00 87.00 133 ASN A O 1
ATOM 1080 N N . CYS A 1 134 ? 3.911 -2.320 -13.257 1.00 91.75 134 CYS A N 1
ATOM 1081 C CA . CYS A 1 134 ? 2.763 -2.170 -12.369 1.00 91.75 134 CYS A CA 1
ATOM 1082 C C . CYS A 1 134 ? 2.151 -0.778 -12.468 1.00 91.75 134 CYS A C 1
ATOM 1084 O O . CYS A 1 134 ? 2.854 0.238 -12.459 1.00 91.75 134 CYS A O 1
AT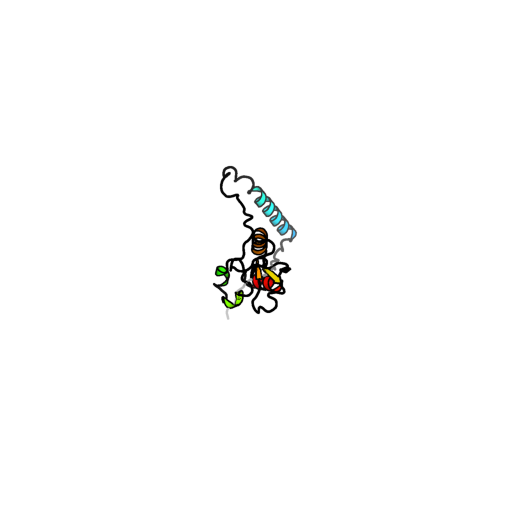OM 1086 N N . LEU A 1 135 ? 0.825 -0.749 -12.481 1.00 92.44 135 LEU A N 1
ATOM 1087 C CA . LEU A 1 135 ? 0.048 0.462 -12.318 1.00 92.44 135 LEU A CA 1
ATOM 1088 C C . LEU A 1 135 ? -0.380 0.586 -10.858 1.00 92.44 135 LEU A C 1
ATOM 1090 O O . LEU A 1 135 ? -0.646 -0.398 -10.169 1.00 92.44 135 LEU A O 1
ATOM 1094 N N . TYR A 1 136 ? -0.443 1.824 -10.386 1.00 94.19 136 TYR A N 1
ATOM 1095 C CA . TYR A 1 136 ? -0.868 2.137 -9.031 1.00 94.19 136 TYR A CA 1
ATOM 1096 C C . TYR A 1 136 ? -1.943 3.208 -9.099 1.00 94.19 136 TYR A C 1
ATOM 1098 O O . TYR A 1 136 ? -1.765 4.237 -9.755 1.00 94.19 136 TYR A O 1
ATOM 1106 N N . SER A 1 137 ? -3.060 2.983 -8.418 1.00 95.38 137 SER A N 1
ATOM 1107 C CA . SER A 1 137 ? -4.170 3.933 -8.399 1.00 95.38 137 SER A CA 1
ATOM 1108 C C . SER A 1 137 ? -4.715 4.106 -6.990 1.00 95.38 137 SER A C 1
ATOM 1110 O O . SER A 1 137 ? -4.628 3.208 -6.162 1.00 95.38 137 SER A O 1
ATOM 1112 N N . GLN A 1 138 ? -5.248 5.283 -6.671 1.00 95.94 138 GLN A N 1
ATOM 1113 C CA . GLN A 1 138 ? -5.815 5.510 -5.344 1.00 95.94 138 GLN A CA 1
ATOM 1114 C C . GLN A 1 138 ? -7.117 4.717 -5.188 1.00 95.94 138 GLN A C 1
ATOM 1116 O O . GLN A 1 138 ? -8.083 4.948 -5.922 1.00 95.94 138 GLN A O 1
ATOM 1121 N N . SER A 1 139 ? -7.190 3.861 -4.167 1.00 94.69 139 SER A N 1
ATOM 1122 C CA . SER A 1 139 ? -8.404 3.093 -3.892 1.00 94.69 139 SER A CA 1
ATOM 1123 C C . SER A 1 139 ? -9.423 3.950 -3.145 1.00 94.69 139 SER A C 1
ATOM 1125 O O . SER A 1 139 ? -9.344 4.169 -1.931 1.00 94.69 139 SER A O 1
ATOM 1127 N N . ARG A 1 140 ? -10.422 4.461 -3.874 1.00 95.19 140 ARG A N 1
ATOM 1128 C CA . ARG A 1 140 ? -11.492 5.294 -3.290 1.00 95.19 140 ARG A CA 1
ATOM 1129 C C . ARG A 1 140 ? -12.341 4.509 -2.288 1.00 95.19 140 ARG A C 1
ATOM 1131 O O . ARG A 1 140 ? -12.815 5.097 -1.318 1.00 95.19 140 ARG A O 1
ATOM 1138 N N . MET A 1 141 ? -12.535 3.211 -2.524 1.00 93.06 141 MET A N 1
ATOM 1139 C CA . MET A 1 141 ? -13.286 2.326 -1.627 1.00 93.06 141 MET A CA 1
ATOM 1140 C C . MET A 1 141 ? -12.520 2.073 -0.333 1.00 93.06 141 MET A C 1
ATOM 1142 O O . MET A 1 141 ? -13.059 2.366 0.732 1.00 93.06 141 MET A O 1
ATOM 1146 N N . ALA A 1 142 ? -11.249 1.664 -0.411 1.00 94.06 142 ALA A N 1
ATOM 1147 C CA . ALA A 1 142 ? -10.422 1.475 0.781 1.00 94.06 142 ALA A CA 1
ATOM 1148 C C . ALA A 1 142 ? -10.309 2.768 1.600 1.00 94.06 142 ALA A C 1
ATOM 1150 O O . ALA A 1 142 ? -10.443 2.746 2.819 1.00 94.06 142 ALA A O 1
ATOM 1151 N N . LYS A 1 143 ? -10.138 3.919 0.934 1.00 94.81 143 LYS A N 1
ATOM 1152 C CA . LYS A 1 143 ? -10.056 5.222 1.607 1.00 94.81 143 LYS A CA 1
ATOM 1153 C C . LYS A 1 143 ? -11.334 5.565 2.370 1.00 94.81 143 LYS A C 1
ATOM 1155 O O . LYS A 1 143 ? -11.256 6.045 3.493 1.00 94.81 143 LYS A O 1
ATOM 1160 N N . ARG A 1 144 ? -12.504 5.332 1.767 1.00 94.62 144 ARG A N 1
ATOM 1161 C CA . ARG A 1 144 ? -13.791 5.537 2.447 1.00 94.62 144 ARG A CA 1
ATOM 1162 C C . ARG A 1 144 ? -13.936 4.610 3.643 1.00 94.62 144 ARG A C 1
ATOM 1164 O O . ARG A 1 144 ? -14.287 5.091 4.707 1.00 94.62 144 ARG A O 1
ATOM 1171 N N . TYR A 1 145 ? -13.609 3.335 3.464 1.00 92.31 145 TYR A N 1
ATOM 1172 C CA . TYR A 1 145 ? -13.692 2.355 4.534 1.00 92.31 145 TYR A CA 1
ATOM 1173 C C . TYR A 1 145 ? -12.790 2.719 5.718 1.00 92.31 145 TYR A C 1
ATOM 1175 O O . TYR A 1 145 ? -13.251 2.741 6.849 1.00 92.31 145 TYR A O 1
ATOM 1183 N N . ILE A 1 146 ? -11.535 3.101 5.466 1.00 91.75 146 ILE A N 1
ATOM 1184 C CA . ILE A 1 146 ? -10.606 3.538 6.520 1.00 91.75 146 ILE A CA 1
ATOM 1185 C C . ILE A 1 146 ? -11.139 4.760 7.277 1.00 91.75 146 ILE A C 1
ATOM 1187 O O . ILE A 1 146 ? -11.024 4.807 8.496 1.00 91.75 146 ILE A O 1
ATOM 1191 N N . ASN A 1 147 ? -11.762 5.716 6.584 1.00 90.38 147 ASN A N 1
ATOM 1192 C CA . ASN A 1 147 ? -12.362 6.887 7.229 1.00 90.38 147 ASN A CA 1
ATOM 1193 C C . ASN A 1 147 ? -13.579 6.547 8.112 1.00 90.38 147 ASN A C 1
ATOM 1195 O O . ASN A 1 147 ? -13.991 7.385 8.903 1.00 90.38 147 ASN A O 1
ATOM 1199 N N . GLU A 1 148 ? -14.184 5.369 7.943 1.00 89.00 148 GLU A N 1
ATOM 1200 C CA . GLU A 1 148 ? -15.296 4.874 8.768 1.00 89.00 148 GLU A CA 1
ATOM 1201 C C . GLU A 1 148 ? -14.803 4.067 9.984 1.00 89.00 148 GLU A C 1
ATOM 1203 O O . GLU A 1 148 ? -15.614 3.680 10.823 1.00 89.00 148 GLU A O 1
ATOM 1208 N N . LEU A 1 149 ? -13.492 3.802 10.081 1.00 83.50 14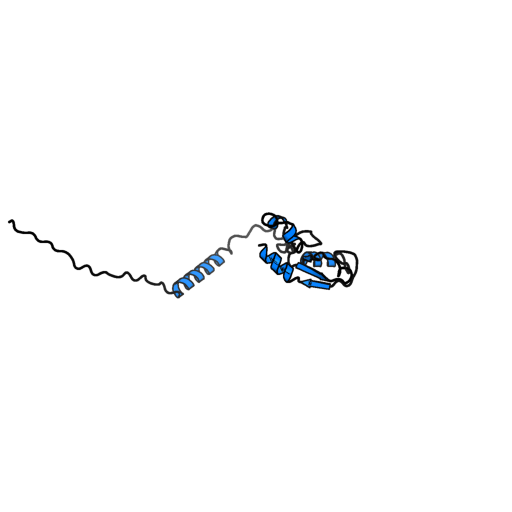9 LEU A N 1
ATOM 1209 C CA . LEU A 1 149 ? -12.879 3.121 11.227 1.00 83.50 149 LEU A CA 1
ATOM 1210 C C . LEU A 1 149 ? -12.537 4.077 12.385 1.00 83.50 149 LEU A C 1
ATOM 1212 O O . LEU A 1 149 ? -12.228 3.575 13.465 1.00 83.50 149 LEU A O 1
ATOM 1216 N N . ASP A 1 150 ? -12.562 5.395 12.144 1.00 62.31 150 ASP A N 1
ATOM 1217 C CA . ASP A 1 150 ? -12.257 6.483 13.100 1.00 62.31 150 ASP A CA 1
ATOM 1218 C C . ASP A 1 150 ? -13.448 6.825 14.020 1.00 62.31 150 ASP A C 1
ATOM 1220 O O . ASP A 1 150 ? -14.600 6.879 13.523 1.00 62.31 150 ASP A O 1
#

Secondary structure (DSSP, 8-state):
--------------------PPPHHHHHHHHHHHHHHHTTTSSSS-SS--SSS-S-S---PPPB-HHHHHTTS-HHHHGGGB-TTTSSBPSSEEEEE-GGGTT--S--EEEHHHHHHHHHHSTT--SSSS-S--EEEE-HHHHHHHHT--

Radius of gyration: 33.28 Å; chains: 1; bounding box: 94×59×79 Å